Protein AF-A0A8S2UH30-F1 (afdb_monomer_lite)

pLDDT: mean 76.23, std 25.9, range [27.84, 97.56]

Foldseek 3Di:
DVVVVVVQCVVCVVPPPDGPPPDDDDDPPPPVVVLVVPLVPDVVSDDDDLVPPVCVVVNVVVVVVVVVVVVVCPVPDDPDDDPPPPPPPPPPPPDDPDDDDD

Radius of gyration: 19.8 Å; chains: 1; bounding box: 57×31×48 Å

Organism: NCBI:txid1234261

Structure (mmCIF, N/CA/C/O backbone):
data_AF-A0A8S2UH30-F1
#
_entry.id   AF-A0A8S2UH30-F1
#
loop_
_atom_site.group_PDB
_atom_site.id
_atom_site.type_symbol
_atom_site.label_atom_id
_atom_site.label_alt_id
_atom_site.label_comp_id
_atom_site.label_asym_id
_atom_site.label_entity_id
_atom_site.label_seq_id
_atom_site.pdbx_PDB_ins_code
_atom_site.Cartn_x
_atom_site.Cartn_y
_atom_site.Cartn_z
_atom_site.occupancy
_atom_site.B_iso_or_equiv
_atom_site.auth_seq_id
_atom_site.auth_comp_id
_atom_site.auth_asym_id
_atom_site.auth_atom_id
_atom_site.pdbx_PDB_model_num
ATOM 1 N N . LEU A 1 1 ? 2.709 4.633 -9.303 1.00 72.75 1 LEU A N 1
ATOM 2 C CA . LEU A 1 1 ? 2.925 3.898 -10.574 1.00 72.75 1 LEU A CA 1
ATOM 3 C C . LEU A 1 1 ? 4.036 4.490 -11.439 1.00 72.75 1 LEU A C 1
ATOM 5 O O . LEU A 1 1 ? 4.834 3.720 -11.949 1.00 72.75 1 LEU A O 1
ATOM 9 N N . ARG A 1 2 ? 4.134 5.825 -11.557 1.00 84.75 2 ARG A N 1
ATOM 10 C CA . ARG A 1 2 ? 5.130 6.511 -12.408 1.00 84.75 2 ARG A CA 1
ATOM 11 C C . ARG A 1 2 ? 6.571 6.020 -12.201 1.00 84.75 2 ARG A C 1
ATOM 13 O O . ARG A 1 2 ? 7.165 5.523 -13.143 1.00 84.75 2 ARG A O 1
ATOM 20 N N . PHE A 1 3 ? 7.055 6.037 -10.960 1.00 88.38 3 PHE A N 1
ATOM 21 C CA . PHE A 1 3 ? 8.414 5.595 -10.618 1.00 88.38 3 PHE A CA 1
ATOM 22 C C . PHE A 1 3 ? 8.714 4.135 -11.002 1.00 88.38 3 PHE A C 1
ATOM 24 O O . PHE A 1 3 ? 9.759 3.835 -11.562 1.00 88.38 3 PHE A O 1
ATOM 31 N N . PHE A 1 4 ? 7.788 3.212 -10.733 1.00 90.06 4 PHE A N 1
ATOM 32 C CA . PHE A 1 4 ? 7.998 1.797 -11.053 1.00 90.06 4 PHE A CA 1
ATOM 33 C C . PHE A 1 4 ? 8.057 1.560 -12.566 1.00 90.06 4 PHE A C 1
ATOM 35 O O . PHE A 1 4 ? 8.935 0.853 -13.050 1.00 90.06 4 PHE A O 1
ATOM 42 N N . ARG A 1 5 ? 7.152 2.200 -13.318 1.00 91.81 5 ARG A N 1
ATOM 43 C CA . ARG A 1 5 ? 7.137 2.115 -14.782 1.00 91.81 5 ARG A CA 1
ATOM 44 C C . ARG A 1 5 ? 8.395 2.721 -15.402 1.00 91.81 5 ARG A C 1
ATOM 46 O O . ARG A 1 5 ? 8.872 2.209 -16.405 1.00 91.81 5 ARG A O 1
ATOM 53 N N . GLU A 1 6 ? 8.907 3.799 -14.821 1.00 91.06 6 GLU A N 1
ATOM 54 C CA . GLU A 1 6 ? 10.160 4.420 -15.245 1.00 91.06 6 GLU A CA 1
ATOM 55 C C . GLU A 1 6 ? 11.344 3.466 -15.066 1.00 91.06 6 GLU A C 1
ATOM 57 O O . GLU A 1 6 ? 12.096 3.262 -16.009 1.00 91.06 6 GLU A O 1
ATOM 62 N N . ILE A 1 7 ? 11.455 2.797 -13.914 1.00 92.56 7 ILE A N 1
ATOM 63 C CA . ILE A 1 7 ? 12.500 1.785 -13.687 1.00 92.56 7 ILE A CA 1
ATOM 64 C C . ILE A 1 7 ? 12.401 0.635 -14.695 1.00 92.56 7 ILE A C 1
ATOM 66 O O . ILE A 1 7 ? 13.415 0.234 -15.263 1.00 92.56 7 ILE A O 1
ATOM 70 N N . ASP A 1 8 ? 11.196 0.106 -14.915 1.00 93.38 8 ASP A N 1
ATOM 71 C CA . ASP A 1 8 ? 10.965 -1.001 -15.850 1.00 93.38 8 ASP A CA 1
ATOM 72 C C . ASP A 1 8 ? 11.368 -0.610 -17.281 1.00 93.38 8 ASP A C 1
ATOM 74 O O . ASP A 1 8 ? 12.081 -1.346 -17.957 1.00 93.38 8 ASP A O 1
ATOM 78 N N . ARG A 1 9 ? 11.022 0.609 -17.712 1.00 93.88 9 ARG A N 1
ATOM 79 C CA . ARG A 1 9 ? 11.440 1.145 -19.017 1.00 93.88 9 ARG A CA 1
ATOM 80 C C . ARG A 1 9 ? 12.940 1.401 -19.100 1.00 93.88 9 ARG A C 1
ATOM 82 O O . ARG A 1 9 ? 13.539 1.060 -20.109 1.00 93.88 9 ARG A O 1
ATOM 89 N N . ASN A 1 10 ? 13.549 1.948 -18.048 1.00 93.94 10 ASN A N 1
ATOM 90 C CA . ASN A 1 10 ? 14.991 2.203 -18.000 1.00 93.94 10 ASN A CA 1
ATOM 91 C C . ASN A 1 10 ? 15.807 0.907 -18.106 1.00 93.94 10 ASN A C 1
ATOM 93 O O . ASN A 1 10 ? 16.921 0.919 -18.621 1.00 93.94 10 ASN A O 1
ATOM 97 N N . ARG A 1 11 ? 15.254 -0.225 -17.656 1.00 93.44 11 ARG A N 1
ATOM 98 C CA . ARG A 1 11 ? 15.883 -1.537 -17.836 1.00 93.44 11 ARG A CA 1
ATOM 99 C C . ARG A 1 11 ? 15.748 -2.077 -19.266 1.00 93.44 11 ARG A C 1
ATOM 101 O O . ARG A 1 11 ? 16.653 -2.773 -19.710 1.00 93.44 11 ARG A O 1
ATOM 108 N N . HIS A 1 12 ? 14.679 -1.732 -19.982 1.00 94.25 12 HIS A N 1
ATOM 109 C CA . HIS A 1 12 ? 14.403 -2.196 -21.350 1.00 94.25 12 HIS A CA 1
ATOM 110 C C . HIS A 1 12 ? 14.618 -1.115 -22.415 1.00 94.25 12 HIS A C 1
ATOM 112 O O . HIS A 1 12 ? 13.980 -1.131 -23.464 1.00 94.25 12 HIS A O 1
ATOM 118 N N . VAL A 1 13 ? 15.522 -0.158 -22.176 1.00 94.06 13 VAL A N 1
ATOM 119 C CA . VAL A 1 13 ? 15.778 0.935 -23.133 1.00 94.06 13 VAL A CA 1
ATOM 120 C C . VAL A 1 13 ? 16.192 0.390 -24.501 1.00 94.06 13 VAL A C 1
ATOM 122 O O . VAL A 1 13 ? 15.747 0.904 -25.522 1.00 94.06 13 VAL A O 1
ATOM 125 N N . SER A 1 14 ? 17.005 -0.669 -24.530 1.00 95.69 14 SER A N 1
ATOM 126 C CA . SER A 1 14 ? 17.491 -1.283 -25.770 1.00 95.69 14 SER A CA 1
ATOM 127 C C . SER A 1 14 ? 16.483 -2.203 -26.465 1.00 95.69 14 SER A C 1
ATOM 129 O O . SER A 1 14 ? 16.673 -2.491 -27.642 1.00 95.69 14 SER A O 1
ATOM 131 N N . SER A 1 15 ? 15.445 -2.677 -25.767 1.00 95.19 15 SER A N 1
ATOM 132 C CA . SER A 1 15 ? 14.436 -3.607 -26.300 1.00 95.19 15 SER A CA 1
ATOM 133 C C . SER A 1 15 ? 13.015 -3.039 -26.265 1.00 95.19 15 SER A C 1
ATOM 135 O O . SER A 1 15 ? 12.035 -3.783 -26.282 1.00 95.19 15 SER A O 1
ATOM 137 N N . TYR A 1 16 ? 12.879 -1.709 -26.246 1.00 89.50 16 TYR A N 1
ATOM 138 C CA . TYR A 1 16 ? 11.573 -1.056 -26.303 1.00 89.50 16 TYR A CA 1
ATOM 139 C C . TYR A 1 16 ? 10.747 -1.603 -27.487 1.00 89.50 16 TYR A C 1
ATOM 141 O O . TYR A 1 16 ? 11.262 -1.629 -28.609 1.00 89.50 16 TYR A O 1
ATOM 149 N N . PRO A 1 17 ? 9.479 -2.023 -27.289 1.00 94.25 17 PRO A N 1
ATOM 150 C CA . PRO A 1 17 ? 8.580 -1.706 -26.171 1.00 94.25 17 PRO A CA 1
ATOM 151 C C . PRO A 1 17 ? 8.470 -2.769 -25.058 1.00 94.25 17 PRO A C 1
ATOM 153 O O . PRO A 1 17 ? 7.483 -2.759 -24.322 1.00 94.25 17 PRO A O 1
ATOM 156 N N . GLU A 1 18 ? 9.424 -3.691 -24.929 1.00 95.75 18 GLU A N 1
ATOM 157 C CA . GLU A 1 18 ? 9.370 -4.766 -23.929 1.00 95.75 18 GLU A CA 1
ATOM 158 C C . GLU A 1 18 ? 9.262 -4.236 -22.482 1.00 95.75 18 GLU A C 1
ATOM 160 O O . GLU A 1 18 ? 9.873 -3.231 -22.112 1.00 95.75 18 GLU A O 1
ATOM 165 N N . LEU A 1 19 ? 8.447 -4.909 -21.661 1.00 94.94 19 LEU A N 1
ATOM 166 C CA . LEU A 1 19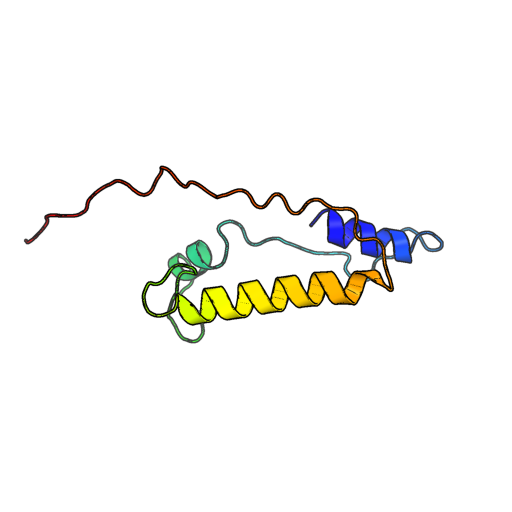 ? 8.212 -4.595 -20.249 1.00 94.94 19 LEU A CA 1
ATOM 167 C C . LEU A 1 19 ? 8.035 -5.894 -19.463 1.00 94.94 19 LEU A C 1
ATOM 169 O O . LEU A 1 19 ? 7.326 -6.790 -19.920 1.00 94.94 19 LEU A O 1
ATOM 173 N N . TYR A 1 20 ? 8.567 -5.963 -18.238 1.00 95.25 20 TYR A N 1
ATOM 174 C CA . TYR A 1 20 ? 8.294 -7.115 -17.368 1.00 95.25 20 TYR A CA 1
ATOM 175 C C . TYR A 1 20 ? 6.872 -7.105 -16.818 1.00 95.25 20 TYR A C 1
ATOM 177 O O . TYR A 1 20 ? 6.277 -8.155 -16.593 1.00 95.25 20 TYR A O 1
ATOM 185 N N . TYR A 1 21 ? 6.328 -5.914 -16.579 1.00 94.62 21 TYR A N 1
ATOM 186 C CA . TYR A 1 21 ? 5.019 -5.750 -15.955 1.00 94.62 21 TYR A CA 1
ATOM 187 C C . TYR A 1 21 ? 4.127 -4.889 -16.847 1.00 94.62 21 TYR A C 1
ATOM 189 O O . TYR A 1 21 ? 3.870 -3.733 -16.504 1.00 94.62 21 TYR A O 1
ATOM 197 N N . PRO A 1 22 ? 3.694 -5.372 -18.021 1.00 94.00 22 PRO A N 1
ATOM 198 C CA . PRO A 1 22 ? 2.975 -4.554 -19.000 1.00 94.00 22 PRO A CA 1
ATOM 199 C C . PRO A 1 22 ? 1.680 -3.960 -18.425 1.00 94.00 22 PRO A C 1
ATOM 201 O O . PRO A 1 22 ? 1.410 -2.772 -18.615 1.00 94.00 22 PRO A O 1
ATOM 204 N N . GLU A 1 23 ? 0.963 -4.728 -17.606 1.00 94.50 23 GLU A N 1
ATOM 205 C CA . GLU A 1 23 ? -0.307 -4.339 -16.992 1.00 94.50 23 GLU A CA 1
ATOM 206 C C . GLU A 1 23 ? -0.149 -4.177 -15.475 1.00 94.50 23 GLU A C 1
ATOM 208 O O . GLU A 1 23 ? 0.177 -5.120 -14.757 1.00 94.50 23 GLU A O 1
ATOM 213 N N . ILE A 1 24 ? -0.341 -2.953 -14.973 1.00 93.44 24 ILE A N 1
ATOM 214 C CA . ILE A 1 24 ? -0.288 -2.647 -13.537 1.00 93.44 24 ILE A CA 1
ATOM 215 C C . ILE A 1 24 ? -1.411 -1.676 -13.210 1.00 93.44 24 ILE A C 1
ATOM 217 O O . ILE A 1 24 ? -1.538 -0.625 -13.842 1.00 93.44 24 ILE A O 1
ATOM 221 N N . TYR A 1 25 ? -2.152 -1.987 -12.154 1.00 94.00 25 TYR A N 1
ATOM 222 C CA . TYR A 1 25 ? -3.284 -1.198 -11.690 1.00 94.00 25 TYR A CA 1
ATOM 223 C C . TYR A 1 25 ? -3.058 -0.714 -10.259 1.00 94.00 25 TYR A C 1
ATOM 225 O O . TYR A 1 25 ? -2.262 -1.275 -9.503 1.00 94.00 25 TYR A O 1
ATOM 233 N N . LEU A 1 26 ? -3.757 0.355 -9.889 1.00 93.50 26 LEU A N 1
ATOM 234 C CA . LEU A 1 26 ? -3.858 0.803 -8.508 1.00 93.50 26 LEU A CA 1
ATOM 235 C C . LEU A 1 26 ? -5.312 0.674 -8.079 1.00 93.50 26 LEU A C 1
ATOM 237 O O . LEU A 1 26 ? -6.202 1.153 -8.773 1.00 93.50 26 LEU A O 1
ATOM 241 N N . LEU A 1 27 ? -5.527 0.044 -6.931 1.00 94.94 27 LEU A N 1
ATOM 242 C CA . LEU A 1 27 ? -6.849 -0.076 -6.344 1.00 94.94 27 LEU A CA 1
ATOM 243 C C . LEU A 1 27 ? -7.327 1.293 -5.850 1.00 94.94 27 LEU A C 1
ATOM 245 O O . LEU A 1 27 ? -6.721 1.885 -4.950 1.00 94.94 27 LEU A O 1
ATOM 249 N N . GLU A 1 28 ? -8.410 1.789 -6.438 1.00 94.69 28 GLU A N 1
ATOM 250 C CA . GLU A 1 28 ? -9.042 3.039 -6.029 1.00 94.69 28 GLU A CA 1
ATOM 251 C C . GLU A 1 28 ? -9.628 2.912 -4.614 1.00 94.69 28 GLU A C 1
ATOM 253 O O . GLU A 1 28 ? -10.166 1.875 -4.238 1.00 94.69 28 GLU A O 1
ATOM 258 N N . GLY A 1 29 ? -9.439 3.936 -3.775 1.00 94.50 29 GLY A N 1
ATOM 259 C CA . GLY A 1 29 ? -9.860 3.910 -2.364 1.00 94.50 29 GLY A CA 1
ATOM 260 C C . GLY A 1 29 ? -9.052 2.968 -1.450 1.00 94.50 29 GLY A C 1
ATOM 261 O O . GLY A 1 29 ? -9.193 3.018 -0.225 1.00 94.50 29 GLY A O 1
ATOM 262 N N . GLY A 1 30 ? -8.153 2.157 -2.017 1.00 96.38 30 GLY A N 1
ATOM 263 C CA . GLY A 1 30 ? -7.286 1.233 -1.292 1.00 96.38 30 GLY A CA 1
ATOM 264 C C . GLY A 1 30 ? -8.045 0.135 -0.541 1.00 96.38 30 GLY A C 1
ATOM 265 O O . GLY A 1 30 ? -9.222 -0.125 -0.773 1.00 96.38 30 GLY A O 1
ATOM 266 N N . TYR A 1 31 ? -7.357 -0.515 0.403 1.00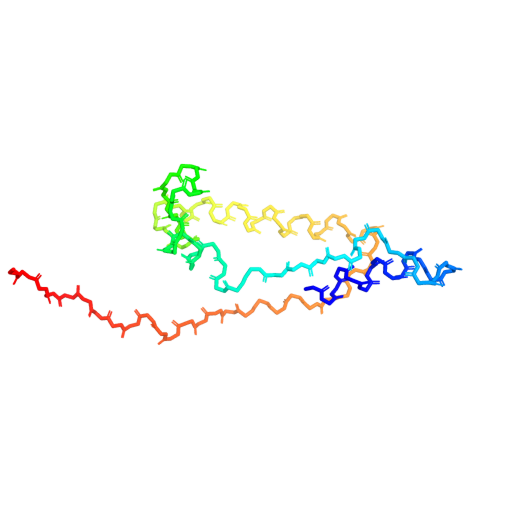 96.56 31 TYR A N 1
ATOM 267 C CA . TYR A 1 31 ? -7.932 -1.648 1.137 1.00 96.56 31 TYR A CA 1
ATOM 268 C C . TYR A 1 31 ? -9.154 -1.266 1.987 1.00 96.56 31 TYR A C 1
ATOM 270 O O . TYR A 1 31 ? -10.023 -2.100 2.194 1.00 96.56 31 TYR A O 1
ATOM 278 N N . LYS A 1 32 ? -9.257 -0.008 2.445 1.00 96.12 32 LYS A N 1
ATOM 279 C CA . LYS A 1 32 ? -10.418 0.462 3.216 1.00 96.12 32 LYS A CA 1
ATOM 280 C C . LYS A 1 32 ? -11.710 0.354 2.395 1.00 96.12 32 LYS A C 1
ATOM 282 O O . LYS A 1 32 ? -12.644 -0.304 2.832 1.00 96.12 32 LYS A O 1
ATOM 287 N N . ALA A 1 33 ? -11.731 0.962 1.208 1.00 97.19 33 ALA A N 1
ATOM 288 C CA . ALA A 1 33 ? -12.901 0.935 0.331 1.00 97.19 33 ALA A CA 1
ATOM 289 C C . ALA A 1 33 ? -13.215 -0.491 -0.148 1.00 97.19 33 ALA A C 1
ATOM 291 O O . ALA A 1 33 ? -14.372 -0.895 -0.199 1.00 97.19 33 ALA A O 1
ATOM 292 N N . PHE A 1 34 ? -12.179 -1.284 -0.436 1.00 97.56 34 PHE A N 1
ATOM 293 C CA . PHE A 1 34 ? -12.351 -2.684 -0.817 1.00 97.56 34 PHE A CA 1
ATOM 294 C C . PHE A 1 34 ? -12.968 -3.531 0.297 1.00 97.56 34 PHE A C 1
ATOM 296 O O . PHE A 1 34 ? -13.870 -4.317 0.031 1.00 97.56 34 PHE A O 1
ATOM 303 N N . PHE A 1 35 ? -12.521 -3.352 1.541 1.00 97.38 35 PHE A N 1
ATOM 304 C CA . PHE A 1 35 ? -13.076 -4.066 2.687 1.00 97.38 35 PHE A CA 1
ATOM 305 C C . PHE A 1 35 ? -14.553 -3.720 2.922 1.00 97.38 35 PHE A C 1
ATOM 307 O O . PHE A 1 35 ? -15.342 -4.604 3.242 1.00 97.38 35 PHE A O 1
ATOM 314 N N . GLU A 1 36 ? -14.929 -2.449 2.744 1.00 96.44 36 GLU A N 1
ATOM 315 C CA . GLU A 1 36 ? -16.321 -1.988 2.846 1.00 96.44 36 GLU A CA 1
ATOM 316 C C . GLU A 1 36 ? -17.206 -2.571 1.729 1.00 96.44 36 GLU A C 1
ATOM 318 O O . GLU A 1 36 ? -18.357 -2.915 1.984 1.00 96.44 36 GLU A O 1
ATOM 323 N N . TYR A 1 37 ? -16.669 -2.720 0.514 1.00 97.06 37 TYR A N 1
ATOM 324 C CA . TYR A 1 37 ? -17.406 -3.232 -0.646 1.0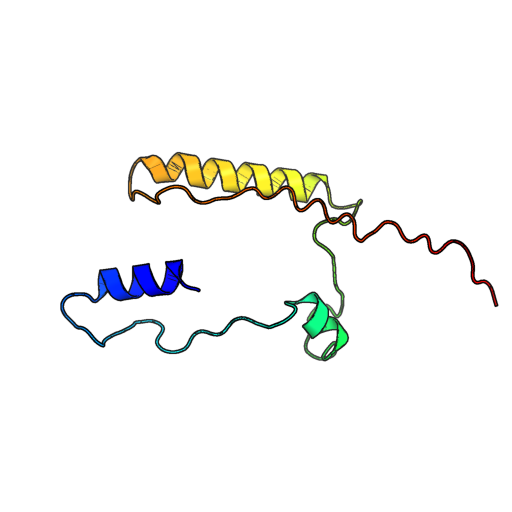0 97.06 37 TYR A CA 1
ATOM 325 C C . TYR A 1 37 ? -17.501 -4.767 -0.699 1.00 97.06 37 TYR A C 1
ATOM 327 O O . TYR A 1 37 ? -18.548 -5.313 -1.034 1.00 97.06 37 TYR A O 1
ATOM 335 N N . ALA A 1 38 ? -16.410 -5.471 -0.394 1.00 96.00 38 ALA A N 1
ATOM 336 C CA . ALA A 1 38 ? -16.222 -6.889 -0.705 1.00 96.00 38 ALA A CA 1
ATOM 337 C C . ALA A 1 38 ? -15.590 -7.662 0.467 1.00 96.00 38 ALA A C 1
ATOM 339 O O . ALA A 1 38 ? -14.601 -8.380 0.305 1.00 96.00 38 ALA A O 1
ATOM 340 N N . LYS A 1 39 ? -16.172 -7.529 1.664 1.00 95.81 39 LYS A N 1
ATOM 341 C CA . LYS A 1 39 ? -15.665 -8.136 2.909 1.00 95.81 39 LYS A CA 1
ATOM 342 C C . LYS A 1 39 ? -15.453 -9.653 2.830 1.00 95.81 39 LYS A C 1
ATOM 344 O O . LYS A 1 39 ? -14.510 -10.162 3.435 1.00 95.81 39 LYS A O 1
ATOM 349 N N . ASP A 1 40 ? -16.283 -10.363 2.072 1.00 97.50 40 ASP A N 1
ATOM 350 C CA . ASP A 1 40 ? -16.200 -11.824 1.928 1.00 97.50 40 ASP A CA 1
ATOM 351 C C . ASP A 1 40 ? -14.917 -12.285 1.220 1.00 97.50 40 ASP A C 1
ATOM 353 O O . ASP A 1 40 ? -14.491 -13.429 1.372 1.00 97.50 40 ASP A O 1
ATOM 357 N N . HIS A 1 41 ? -14.253 -11.375 0.503 1.00 97.06 41 HIS A N 1
ATOM 358 C CA . HIS A 1 41 ? -12.968 -11.615 -0.149 1.00 97.06 41 HIS A CA 1
ATOM 359 C C . HIS A 1 41 ? -11.761 -11.210 0.719 1.00 97.06 41 HIS A C 1
ATOM 361 O O . HIS A 1 41 ? -10.624 -11.233 0.244 1.00 97.06 41 HIS A O 1
ATOM 367 N N . CYS A 1 42 ? -11.971 -10.842 1.987 1.00 97.06 42 CYS A N 1
ATOM 368 C CA . CYS A 1 42 ? -10.913 -10.453 2.919 1.00 97.06 42 CYS A CA 1
ATOM 369 C C . CYS A 1 42 ? -10.611 -11.562 3.937 1.00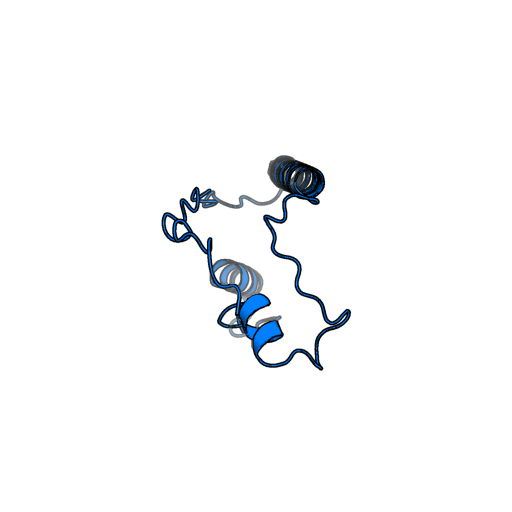 97.06 42 CYS A C 1
ATOM 371 O O . CYS A 1 42 ? -11.516 -12.123 4.552 1.00 97.06 42 CYS A O 1
ATOM 373 N N . LEU A 1 43 ? -9.325 -11.841 4.178 1.00 95.75 43 LEU A N 1
ATOM 374 C CA . LEU A 1 43 ? -8.881 -12.837 5.157 1.00 95.75 43 LEU A CA 1
ATOM 375 C C . LEU A 1 43 ? -7.715 -12.304 6.006 1.00 95.75 43 LEU A C 1
ATOM 377 O O . LEU A 1 43 ? -6.652 -12.016 5.452 1.00 95.75 43 LEU A O 1
ATOM 381 N N . PRO A 1 44 ? -7.868 -12.212 7.343 1.00 96.00 44 PRO A N 1
ATOM 382 C CA . PRO A 1 44 ? -9.124 -12.298 8.107 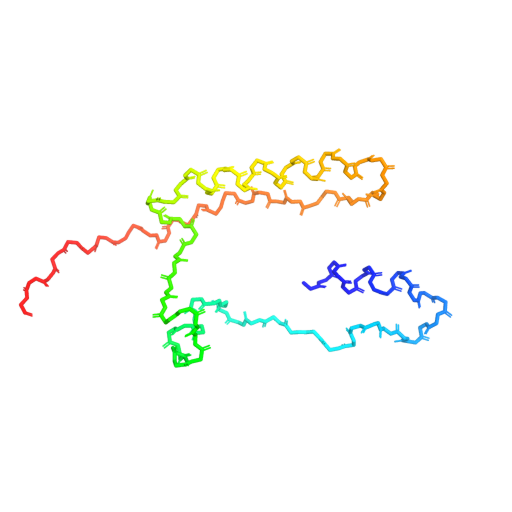1.00 96.00 44 PRO A CA 1
ATOM 383 C C . PRO A 1 44 ? -10.138 -11.213 7.692 1.00 96.00 44 PRO A C 1
ATOM 385 O O . PRO A 1 44 ? -9.745 -10.169 7.177 1.00 96.00 44 PRO A O 1
ATOM 388 N N . GLN A 1 45 ? -11.434 -11.422 7.960 1.00 96.75 45 GLN A N 1
ATOM 389 C CA . GLN A 1 45 ? -12.505 -10.452 7.655 1.00 96.75 45 GLN A CA 1
ATOM 390 C C . GLN A 1 45 ? -12.514 -9.244 8.617 1.00 96.75 45 GLN A C 1
ATOM 392 O O . GLN A 1 45 ? -13.533 -8.886 9.213 1.00 96.75 45 GLN A O 1
ATOM 397 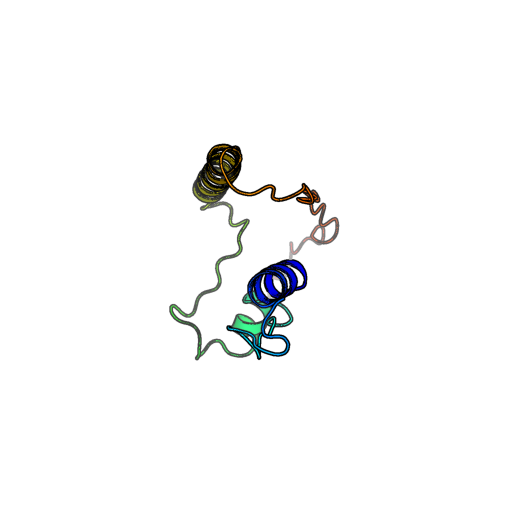N N . THR A 1 46 ? -11.361 -8.604 8.787 1.00 96.06 46 THR A N 1
ATOM 398 C CA . THR A 1 46 ? -11.185 -7.401 9.597 1.00 96.06 46 THR A CA 1
ATOM 399 C C . THR A 1 46 ? -10.374 -6.354 8.842 1.00 96.06 46 THR A C 1
ATOM 401 O O . THR A 1 46 ? -9.532 -6.666 7.995 1.00 96.06 46 THR A O 1
ATOM 404 N N . TYR A 1 47 ? -10.626 -5.095 9.180 1.00 96.44 47 TYR A N 1
ATOM 405 C CA . TYR A 1 47 ? -9.854 -3.960 8.715 1.00 96.44 47 TYR A CA 1
ATOM 406 C C . TYR A 1 47 ? -9.192 -3.269 9.903 1.00 96.44 47 TYR A C 1
ATOM 408 O O . TYR A 1 47 ? -9.864 -2.764 10.800 1.00 96.44 47 TYR A O 1
ATOM 416 N N . ARG A 1 48 ? -7.858 -3.219 9.877 1.00 95.12 48 ARG A N 1
ATOM 417 C CA . ARG A 1 48 ? -7.040 -2.491 10.847 1.00 95.12 48 ARG A CA 1
ATOM 418 C C . ARG A 1 48 ? -6.470 -1.226 10.198 1.00 95.12 48 ARG A C 1
ATOM 420 O O . ARG A 1 48 ? -5.655 -1.345 9.277 1.00 95.12 48 ARG A O 1
ATOM 427 N N . PRO A 1 49 ? -6.846 -0.018 10.650 1.00 95.81 49 PRO A N 1
ATOM 428 C CA . PRO A 1 49 ? -6.257 1.207 10.134 1.00 95.81 49 PRO A CA 1
ATOM 429 C C . PRO A 1 49 ? -4.802 1.356 10.597 1.00 95.81 49 PRO A C 1
ATOM 431 O O . PRO A 1 49 ? -4.419 0.927 11.681 1.00 95.81 49 PRO A O 1
ATOM 434 N N . MET A 1 50 ? -3.985 2.041 9.794 1.00 94.94 50 MET A N 1
ATOM 435 C CA . MET A 1 50 ? -2.561 2.255 10.100 1.00 94.94 50 MET A CA 1
ATOM 436 C C . MET A 1 50 ? -2.326 3.023 11.417 1.00 94.94 50 MET A C 1
ATOM 438 O O . MET A 1 50 ? -1.278 2.864 12.034 1.00 94.94 50 MET A O 1
ATOM 442 N N . LEU A 1 51 ? -3.269 3.882 11.820 1.00 94.31 51 LEU A N 1
ATOM 443 C CA . LEU A 1 51 ? -3.167 4.752 13.000 1.00 94.31 51 LEU A CA 1
ATOM 444 C C . LEU A 1 51 ? -3.968 4.223 14.204 1.00 94.31 51 LEU A C 1
ATOM 446 O O . LEU A 1 51 ? -4.410 5.008 15.038 1.00 94.31 51 LEU A O 1
ATOM 450 N N . GLU A 1 52 ? -4.188 2.910 14.287 1.00 95.19 52 GLU A N 1
ATOM 451 C CA . GLU A 1 52 ? -4.820 2.298 15.458 1.00 95.19 52 GLU A CA 1
ATOM 452 C C . GLU A 1 52 ? -3.957 2.511 16.718 1.00 95.19 52 GLU A C 1
ATOM 454 O O . GLU A 1 52 ? -2.754 2.242 16.716 1.00 95.19 52 GLU A O 1
ATOM 459 N N . ILE A 1 53 ? -4.578 2.984 17.805 1.00 93.69 53 ILE A N 1
ATOM 460 C CA . ILE A 1 53 ? -3.886 3.371 19.049 1.00 93.69 53 ILE A CA 1
ATOM 461 C C . ILE A 1 53 ? -3.130 2.184 19.667 1.00 93.69 53 ILE A C 1
ATOM 463 O O . ILE A 1 53 ? -2.006 2.353 20.123 1.00 93.69 53 ILE A O 1
ATOM 467 N N . GLY A 1 54 ? -3.690 0.971 19.613 1.00 95.25 54 GLY A N 1
ATOM 468 C CA . GLY A 1 54 ? -3.041 -0.238 20.141 1.00 95.25 54 GLY A CA 1
ATOM 469 C C . GLY A 1 54 ? -1.792 -0.695 19.372 1.00 95.25 54 GLY A C 1
ATOM 470 O O . GLY A 1 54 ? -1.134 -1.644 19.787 1.00 95.25 54 GLY A O 1
ATOM 471 N N . PHE A 1 55 ? -1.461 -0.048 18.249 1.00 94.25 55 PHE A N 1
ATOM 472 C CA . PHE A 1 55 ? -0.406 -0.473 17.321 1.00 94.25 55 PHE A CA 1
ATOM 473 C C . PHE A 1 55 ? 0.624 0.629 17.026 1.00 94.25 55 PHE A C 1
ATOM 475 O O . PHE A 1 55 ? 1.435 0.502 16.101 1.00 94.25 55 PHE A O 1
ATOM 482 N N . THR A 1 56 ? 0.645 1.704 17.820 1.00 95.06 56 THR A N 1
ATOM 483 C CA . THR A 1 56 ? 1.568 2.836 17.630 1.00 95.06 56 THR A CA 1
ATOM 484 C C . THR A 1 56 ? 3.035 2.422 17.668 1.00 95.06 56 THR A C 1
ATOM 486 O O . THR A 1 56 ? 3.828 2.913 16.861 1.00 95.06 56 THR A O 1
ATOM 489 N N . ASP A 1 57 ? 3.398 1.484 18.538 1.00 95.56 57 ASP A N 1
ATOM 490 C CA . ASP A 1 57 ? 4.784 1.032 18.699 1.00 95.56 57 ASP A CA 1
ATOM 491 C C . ASP A 1 57 ? 5.268 0.273 17.462 1.00 95.56 57 ASP A C 1
ATOM 493 O O . ASP A 1 57 ? 6.374 0.492 16.963 1.00 95.56 57 ASP A O 1
ATOM 497 N N . GLN A 1 58 ? 4.396 -0.558 16.886 1.00 95.88 58 GLN A N 1
ATOM 498 C CA . GLN A 1 58 ? 4.678 -1.274 15.643 1.00 95.88 58 GLN A CA 1
ATOM 499 C C . GLN A 1 58 ? 4.809 -0.292 14.477 1.00 95.88 58 GLN A C 1
ATOM 501 O O . GLN A 1 58 ? 5.749 -0.383 13.683 1.00 95.88 58 GLN A O 1
ATOM 506 N N . LEU A 1 59 ? 3.920 0.706 14.405 1.00 93.56 59 LEU A N 1
ATOM 507 C CA . LEU A 1 59 ? 4.016 1.778 13.416 1.00 93.56 59 LEU A CA 1
ATOM 508 C C . LEU A 1 59 ? 5.369 2.502 13.509 1.00 93.56 59 LEU A C 1
ATOM 510 O O . LEU A 1 59 ? 6.013 2.741 12.481 1.00 93.56 59 LEU A O 1
ATOM 514 N N . GLN A 1 60 ? 5.828 2.835 14.718 1.00 94.62 60 GLN A N 1
ATOM 515 C CA . GLN A 1 60 ? 7.138 3.454 14.927 1.00 94.62 60 GLN A CA 1
ATOM 516 C C . GLN A 1 60 ? 8.284 2.522 14.517 1.00 94.62 60 GLN A C 1
ATOM 518 O O . GLN A 1 60 ? 9.175 2.948 13.775 1.00 94.62 60 GLN A O 1
ATOM 523 N N . HIS A 1 61 ? 8.228 1.248 14.912 1.00 94.75 61 HIS A N 1
ATOM 524 C CA . HIS A 1 61 ? 9.224 0.238 14.561 1.00 94.75 61 HIS A CA 1
ATOM 525 C C . HIS A 1 61 ? 9.405 0.110 13.038 1.00 94.75 61 HIS A C 1
ATOM 527 O O . HIS A 1 61 ? 10.521 0.228 12.521 1.00 94.75 61 HIS A O 1
ATOM 533 N N . TYR A 1 62 ? 8.313 -0.048 12.283 1.00 94.38 62 TYR A N 1
ATOM 534 C CA . TYR A 1 62 ? 8.385 -0.181 10.824 1.00 94.38 62 TYR A CA 1
ATOM 535 C C . TYR A 1 62 ? 8.801 1.125 10.131 1.00 94.38 62 TYR A C 1
ATOM 537 O O . TYR A 1 62 ? 9.532 1.099 9.132 1.00 94.38 62 TYR A O 1
ATOM 545 N N . ARG A 1 63 ? 8.427 2.290 10.677 1.00 93.38 63 ARG A N 1
ATOM 546 C CA . ARG A 1 63 ? 8.940 3.587 10.204 1.00 93.38 63 ARG A CA 1
ATOM 547 C C . ARG A 1 63 ? 10.446 3.721 10.404 1.00 93.38 63 ARG A C 1
ATOM 549 O O . ARG A 1 63 ? 11.125 4.242 9.522 1.00 93.38 63 ARG A O 1
ATOM 556 N N . PHE A 1 64 ? 10.979 3.254 11.528 1.00 91.88 64 PHE A N 1
ATOM 557 C CA . PHE A 1 64 ? 12.419 3.238 11.756 1.00 91.88 64 PHE A CA 1
ATOM 558 C C . PHE A 1 64 ? 13.118 2.284 10.779 1.00 91.88 64 PHE A C 1
ATOM 560 O O . PHE A 1 64 ? 14.016 2.703 10.049 1.00 91.88 64 PHE A O 1
ATOM 567 N N . LYS A 1 65 ? 12.639 1.039 10.658 1.00 91.31 65 LYS A N 1
ATOM 568 C CA . LYS A 1 65 ? 13.207 0.028 9.749 1.00 91.31 65 LYS A CA 1
ATOM 569 C C . LYS A 1 65 ? 13.269 0.503 8.292 1.00 91.31 65 LYS A C 1
ATOM 571 O O . LYS A 1 65 ? 14.287 0.338 7.624 1.00 91.31 65 LYS A O 1
ATOM 576 N N . THR A 1 66 ? 12.206 1.143 7.803 1.00 88.00 66 THR A N 1
ATOM 577 C CA . THR A 1 66 ? 12.166 1.683 6.431 1.00 88.00 66 THR A CA 1
ATOM 578 C C . THR A 1 66 ? 13.139 2.842 6.215 1.00 88.00 66 THR A C 1
ATOM 580 O O . THR A 1 66 ? 13.721 2.940 5.136 1.00 88.00 66 THR A O 1
ATOM 583 N N . LYS A 1 67 ? 13.377 3.692 7.222 1.00 84.75 67 LYS A N 1
ATOM 584 C CA . LYS A 1 67 ? 14.428 4.725 7.157 1.00 84.75 67 LYS A CA 1
ATOM 585 C C . LYS A 1 67 ? 15.823 4.106 7.080 1.00 84.75 67 LYS A C 1
ATOM 587 O O . LYS A 1 67 ? 16.622 4.544 6.257 1.00 84.75 67 LYS A O 1
ATOM 592 N N . GLN A 1 68 ? 16.087 3.061 7.863 1.00 82.75 68 GLN A N 1
ATOM 593 C CA . GLN A 1 68 ? 17.376 2.365 7.822 1.00 82.75 68 GLN A CA 1
ATOM 594 C C . GLN A 1 68 ? 17.629 1.717 6.456 1.00 82.75 68 GLN A C 1
ATOM 596 O O . GLN A 1 68 ? 18.724 1.849 5.919 1.00 82.75 68 GLN A O 1
ATOM 601 N N . LEU A 1 69 ? 16.605 1.117 5.839 1.00 79.19 69 LEU A N 1
ATOM 602 C CA . LEU A 1 69 ? 16.718 0.547 4.491 1.00 79.19 69 LEU A CA 1
ATOM 603 C C . LEU A 1 69 ? 17.038 1.603 3.420 1.00 79.19 69 LEU A C 1
ATOM 605 O O . LEU A 1 69 ? 17.731 1.313 2.450 1.00 79.19 69 LEU A O 1
ATOM 609 N N . LYS A 1 70 ? 16.549 2.836 3.583 1.00 72.12 70 LYS A N 1
ATOM 610 C CA . LYS A 1 70 ? 16.921 3.944 2.691 1.00 72.12 70 LYS A CA 1
ATOM 611 C C . LYS A 1 70 ? 18.381 4.362 2.878 1.00 72.12 70 LYS A C 1
ATOM 613 O O . LYS A 1 70 ? 19.021 4.721 1.899 1.00 72.12 70 LYS A O 1
ATOM 618 N N . LYS A 1 71 ? 18.908 4.285 4.106 1.00 62.62 71 LYS A N 1
ATOM 619 C CA . LYS A 1 71 ? 20.300 4.632 4.428 1.00 62.62 71 LYS A CA 1
ATOM 620 C C . LYS A 1 71 ? 21.307 3.588 3.934 1.00 62.62 71 LYS A C 1
ATOM 622 O O . LYS A 1 71 ? 22.415 3.952 3.582 1.00 62.62 71 LYS A O 1
ATOM 627 N N . THR A 1 72 ? 20.950 2.306 3.886 1.00 58.12 72 THR A N 1
ATOM 628 C CA . THR A 1 72 ? 21.863 1.257 3.391 1.00 58.12 72 THR A CA 1
ATOM 629 C C . THR A 1 72 ? 21.923 1.178 1.867 1.00 58.12 72 THR A C 1
ATOM 631 O O . THR A 1 72 ? 22.928 0.740 1.322 1.00 58.12 72 THR A O 1
ATOM 634 N N . LYS A 1 73 ? 20.883 1.639 1.163 1.00 51.84 73 LYS A N 1
ATOM 635 C CA . LYS A 1 73 ? 20.860 1.700 -0.308 1.00 51.84 73 LYS A CA 1
ATOM 636 C C . LYS A 1 73 ? 21.654 2.872 -0.899 1.00 51.84 73 LYS A C 1
ATOM 638 O O . LYS A 1 73 ? 21.806 2.937 -2.108 1.00 51.84 73 LYS A O 1
ATOM 643 N N . SER A 1 74 ? 22.219 3.769 -0.087 1.00 47.50 74 SER A N 1
ATOM 644 C CA . SER A 1 74 ? 23.029 4.888 -0.592 1.00 47.50 74 SER A CA 1
ATOM 645 C C . SER A 1 74 ? 24.427 4.492 -1.095 1.00 47.50 74 SER A C 1
ATOM 647 O O . SER A 1 74 ? 25.176 5.374 -1.494 1.00 47.50 74 SER A O 1
ATOM 649 N N . SER A 1 75 ? 24.802 3.204 -1.090 1.00 43.41 75 SER A N 1
ATOM 650 C CA . SER A 1 75 ? 26.021 2.709 -1.759 1.00 43.41 75 SER A CA 1
ATOM 651 C C . SER A 1 75 ? 25.760 2.018 -3.104 1.00 43.41 75 SER A C 1
ATOM 653 O O . SER A 1 75 ? 26.705 1.642 -3.788 1.00 43.41 75 SER A O 1
ATOM 655 N N . SER A 1 76 ? 24.500 1.850 -3.517 1.00 42.88 76 SER A N 1
ATOM 656 C CA . SER A 1 76 ? 24.157 1.399 -4.869 1.00 42.88 76 SER A CA 1
ATOM 657 C C . SER A 1 76 ? 22.732 1.831 -5.221 1.00 42.88 76 SER A C 1
ATOM 659 O O . SER A 1 76 ? 21.771 1.411 -4.580 1.00 42.88 76 SER A O 1
ATOM 661 N N . PHE A 1 77 ? 22.624 2.637 -6.281 1.00 45.56 77 PHE A N 1
ATOM 662 C CA . PHE A 1 77 ? 21.413 3.203 -6.894 1.00 45.56 77 PHE A CA 1
ATOM 663 C C . PHE A 1 77 ? 20.903 4.515 -6.272 1.00 45.56 77 PHE A C 1
ATOM 665 O O . PHE A 1 77 ? 20.180 4.540 -5.275 1.00 45.56 77 PHE A O 1
ATOM 672 N N . GLU A 1 78 ? 21.253 5.621 -6.938 1.00 36.94 78 GLU A N 1
ATOM 673 C CA . GLU A 1 78 ? 20.678 6.954 -6.751 1.00 36.94 78 GLU A CA 1
ATOM 674 C C . GLU A 1 78 ? 19.155 6.918 -6.950 1.00 36.94 78 GLU A C 1
ATOM 676 O O . GLU A 1 78 ? 18.635 6.998 -8.061 1.00 36.94 78 GLU A O 1
ATOM 681 N N . ILE A 1 79 ? 18.409 6.804 -5.852 1.00 45.12 79 ILE A N 1
ATOM 682 C CA . ILE A 1 79 ? 16.992 7.163 -5.830 1.00 45.12 79 ILE A CA 1
ATOM 683 C C . ILE A 1 79 ? 16.941 8.631 -5.423 1.00 45.12 79 ILE A C 1
ATOM 685 O O . ILE A 1 79 ? 16.926 8.957 -4.233 1.00 45.12 79 ILE A O 1
ATOM 689 N N . ASN A 1 80 ? 16.948 9.510 -6.426 1.00 37.84 80 ASN A N 1
ATOM 690 C CA . ASN A 1 80 ? 16.767 10.938 -6.219 1.00 37.84 80 ASN A CA 1
ATOM 691 C C . ASN A 1 80 ? 15.469 11.199 -5.439 1.00 37.84 80 ASN A C 1
ATOM 693 O O . ASN A 1 80 ? 14.390 10.663 -5.699 1.00 37.84 80 ASN A O 1
ATOM 697 N N . SER A 1 81 ? 15.647 11.991 -4.395 1.00 45.41 81 SER A N 1
ATOM 698 C CA . SER A 1 81 ? 14.729 12.316 -3.322 1.00 45.41 81 SER A CA 1
ATOM 699 C C . SER A 1 81 ? 13.430 12.968 -3.796 1.00 45.41 81 SER A C 1
ATOM 701 O O . SER A 1 81 ? 13.414 14.163 -4.062 1.00 45.41 81 SER A O 1
ATOM 703 N N . ILE A 1 82 ? 12.313 12.238 -3.740 1.00 42.94 82 ILE A N 1
ATOM 704 C CA . ILE A 1 82 ? 11.003 12.824 -3.414 1.00 42.94 82 ILE A CA 1
ATOM 705 C C . ILE A 1 82 ? 10.241 11.841 -2.518 1.00 42.94 82 ILE A C 1
ATOM 707 O O . ILE A 1 82 ? 9.252 11.226 -2.904 1.00 42.94 82 ILE A O 1
ATOM 711 N N . THR A 1 83 ? 10.688 11.680 -1.271 1.00 40.28 83 THR A N 1
ATOM 712 C CA . THR A 1 83 ? 9.703 11.433 -0.214 1.00 40.28 83 THR A CA 1
ATOM 713 C C . THR A 1 83 ? 9.346 12.766 0.389 1.00 40.28 83 THR A C 1
ATOM 715 O O . THR A 1 83 ? 9.919 13.165 1.400 1.00 40.28 83 THR A O 1
ATOM 718 N N . SER A 1 84 ? 8.371 13.431 -0.226 1.00 32.72 84 SER A N 1
ATOM 719 C CA . SER A 1 84 ? 7.497 14.338 0.496 1.00 32.72 84 SER A CA 1
ATOM 720 C C . SER A 1 84 ? 6.909 13.526 1.644 1.00 32.72 84 SER A C 1
ATOM 722 O O . SER A 1 84 ? 5.941 12.784 1.485 1.00 32.72 84 SER A O 1
ATOM 724 N N . THR A 1 85 ? 7.529 13.597 2.820 1.00 39.22 85 THR A N 1
ATOM 725 C CA . THR A 1 85 ? 6.817 13.362 4.067 1.00 39.22 85 THR A CA 1
ATOM 726 C C . THR A 1 85 ? 5.814 14.492 4.181 1.00 39.22 85 THR A C 1
ATOM 728 O O . THR A 1 85 ? 6.019 15.457 4.915 1.00 39.22 85 THR A O 1
ATOM 731 N N . THR A 1 86 ? 4.727 14.398 3.423 1.00 30.97 86 THR A N 1
ATOM 732 C CA . THR A 1 86 ? 3.537 15.149 3.748 1.00 30.97 86 THR A CA 1
ATOM 733 C C . THR A 1 86 ? 3.165 14.634 5.127 1.00 30.97 86 THR A C 1
ATOM 735 O O . THR A 1 86 ? 2.771 13.477 5.298 1.00 30.97 86 THR A O 1
ATOM 738 N N . ARG A 1 87 ? 3.348 15.481 6.148 1.00 36.91 87 ARG A N 1
ATOM 739 C CA . ARG A 1 87 ? 2.421 15.478 7.270 1.00 36.91 87 ARG A CA 1
ATOM 740 C C . ARG A 1 87 ? 1.064 15.558 6.599 1.00 36.91 87 ARG A C 1
ATOM 742 O O . ARG A 1 87 ? 0.654 16.637 6.183 1.00 36.91 87 ARG A O 1
ATOM 749 N N . ILE A 1 88 ? 0.405 14.420 6.418 1.00 35.59 88 ILE A N 1
ATOM 750 C CA . ILE A 1 88 ? -1.020 14.415 6.157 1.00 35.59 88 ILE A CA 1
ATOM 751 C C . ILE A 1 88 ? -1.617 14.894 7.480 1.00 35.59 88 ILE A C 1
ATOM 753 O O . ILE A 1 88 ? -2.008 14.121 8.348 1.00 35.59 88 ILE A O 1
ATOM 757 N N . SER A 1 89 ? -1.579 16.212 7.666 1.00 30.36 89 SER A N 1
ATOM 758 C CA . SER A 1 89 ? -2.543 16.940 8.457 1.00 30.36 89 SER A CA 1
ATOM 759 C C . SER A 1 89 ? -3.863 16.744 7.726 1.00 30.36 89 SER A C 1
ATOM 761 O O . SER A 1 89 ? -4.308 17.610 6.977 1.00 30.36 89 SER A O 1
ATOM 763 N N . ASN A 1 90 ? -4.475 15.576 7.915 1.00 28.66 90 ASN A N 1
ATOM 764 C CA . ASN A 1 90 ? -5.899 15.437 7.695 1.00 28.66 90 ASN A CA 1
ATOM 765 C C . ASN A 1 90 ? -6.560 16.276 8.789 1.00 28.66 90 ASN A C 1
ATOM 767 O O . ASN A 1 90 ? -6.898 15.772 9.854 1.00 28.66 90 ASN A O 1
ATOM 771 N N . LYS A 1 91 ? -6.769 17.564 8.500 1.00 27.84 91 LYS A N 1
ATOM 772 C CA . LYS A 1 91 ? -7.711 18.433 9.220 1.00 27.84 91 LYS A CA 1
ATOM 773 C C . LYS A 1 91 ? -9.178 17.981 9.034 1.00 27.84 91 LYS A C 1
ATOM 775 O O . LYS A 1 91 ? -10.084 18.722 9.377 1.00 27.84 91 LYS A O 1
ATOM 780 N N . TYR A 1 92 ? -9.419 16.768 8.525 1.00 32.91 92 TYR A N 1
ATOM 781 C CA . TYR A 1 92 ? -10.740 16.226 8.194 1.00 32.91 92 TYR A CA 1
ATOM 782 C C . TYR A 1 92 ? -11.263 15.170 9.182 1.00 32.91 92 TYR A C 1
ATOM 784 O O . TYR A 1 92 ? -12.264 14.530 8.893 1.00 32.91 92 TYR A O 1
ATOM 792 N N . TYR A 1 93 ? -10.633 14.986 10.349 1.00 40.41 93 TYR A N 1
ATOM 793 C CA . TYR A 1 93 ? -11.134 14.056 11.380 1.00 40.41 93 TYR A CA 1
ATOM 794 C C . TYR A 1 93 ? -11.533 14.727 12.700 1.00 40.41 93 TYR A C 1
ATOM 796 O O . TYR A 1 93 ? -11.646 14.066 13.725 1.00 40.41 93 TYR A O 1
ATOM 804 N N . THR A 1 94 ? -11.817 16.031 12.692 1.00 38.69 94 THR A N 1
ATOM 805 C CA . THR A 1 94 ? -12.542 16.675 13.797 1.00 38.69 94 THR A CA 1
ATOM 806 C C . THR A 1 94 ? -14.025 16.784 13.459 1.00 38.69 94 THR A C 1
ATOM 808 O O . THR A 1 94 ? -14.525 17.879 13.228 1.00 38.69 94 THR A O 1
ATOM 811 N N . LEU A 1 95 ? -14.735 15.658 13.449 1.00 34.53 95 LEU A N 1
ATOM 812 C CA . LEU A 1 95 ? -16.154 15.645 13.786 1.00 34.53 95 LEU A CA 1
ATOM 813 C C . LEU A 1 95 ? -16.365 14.547 14.822 1.00 34.53 95 LEU A C 1
ATOM 815 O O . LEU A 1 95 ? -16.111 13.367 14.599 1.00 34.53 95 LEU A O 1
ATOM 819 N N . ARG A 1 96 ? -16.731 15.033 16.002 1.00 36.62 96 ARG A N 1
ATOM 820 C CA . ARG A 1 96 ? -17.200 14.286 17.155 1.00 36.62 96 ARG A CA 1
ATOM 821 C C . ARG A 1 96 ? -18.340 13.374 16.694 1.00 36.62 96 ARG A C 1
ATOM 823 O O . ARG A 1 96 ? -19.253 13.866 16.049 1.00 36.62 96 ARG A O 1
ATOM 830 N N . ASN A 1 97 ? -18.310 12.109 17.091 1.00 29.16 97 ASN A N 1
ATOM 831 C CA . ASN A 1 97 ? -19.535 11.379 17.406 1.00 29.16 97 ASN A CA 1
ATOM 832 C C . ASN A 1 97 ? -19.459 11.044 18.895 1.00 29.16 97 ASN A C 1
ATOM 834 O O . ASN A 1 97 ? -19.132 9.933 19.302 1.00 29.16 97 ASN A O 1
ATOM 838 N N . THR A 1 98 ? -19.666 12.076 19.707 1.00 40.19 98 THR A N 1
ATOM 839 C CA . THR A 1 98 ? -20.478 11.903 20.905 1.00 40.19 98 THR A CA 1
ATOM 840 C C . THR A 1 98 ? -21.930 11.927 20.432 1.00 40.19 98 THR A C 1
ATOM 842 O O . THR A 1 98 ? -22.277 12.765 19.603 1.00 40.19 98 THR A O 1
ATOM 845 N N . ASP A 1 99 ? -22.720 11.000 20.963 1.00 35.16 99 ASP A N 1
ATOM 846 C CA . ASP A 1 99 ? -24.184 10.947 20.910 1.00 35.16 99 ASP A CA 1
ATOM 847 C C . ASP A 1 99 ? -24.809 10.332 19.646 1.00 35.16 99 ASP A C 1
ATOM 849 O O . ASP A 1 99 ? -25.095 10.994 18.653 1.00 35.16 99 ASP A O 1
ATOM 853 N N . ASN A 1 100 ? -25.106 9.032 19.733 1.00 33.19 100 ASN A N 1
ATOM 854 C CA . ASN A 1 100 ? -26.507 8.610 19.670 1.00 33.19 100 ASN A CA 1
ATOM 855 C C . ASN A 1 100 ? -26.687 7.215 20.287 1.00 33.19 100 ASN A C 1
ATOM 857 O O . ASN A 1 100 ? -26.458 6.185 19.657 1.00 33.19 100 ASN A O 1
ATOM 861 N N . GLN A 1 101 ? -27.093 7.227 21.560 1.00 32.00 101 GLN A N 1
ATOM 862 C CA . GLN A 1 101 ? -28.037 6.253 22.094 1.00 32.00 101 GLN A CA 1
ATOM 863 C C . GLN A 1 101 ? -29.401 6.522 21.449 1.00 32.00 101 GLN A C 1
ATOM 865 O O . GLN A 1 101 ? -29.919 7.627 21.607 1.00 32.00 101 GLN A O 1
ATOM 870 N N . LEU A 1 102 ? -29.939 5.523 20.748 1.00 32.19 102 LEU A N 1
ATOM 871 C CA . LEU A 1 102 ? -31.312 4.990 20.806 1.00 32.19 102 LEU A CA 1
ATOM 872 C C . LEU A 1 102 ? -31.500 3.988 19.663 1.00 32.19 102 LEU A C 1
ATOM 874 O O . LEU A 1 102 ? -31.213 4.355 18.502 1.00 32.19 102 LEU A O 1
#

InterPro domains:
  IPR000751 M-phase inducer phosphatase [PR00716] (14-35)
  IPR000751 M-phase inducer phosphatase [PR00716] (42-59)
  IPR000751 M-phase inducer phosphatase [PR00716] (59-77)
  IPR001763 Rhodanese-like domain [PS50206] (18-43)
  IPR036873 Rhodanese-like domain superfamily [G3DSA:3.40.250.10] (1-76)
  IPR036873 Rhodanese-like domain superfamily [SSF52821] (2-68)

Secondary structure (DSSP, 8-state):
-HHHHHHHHHHTGGGTT--S-S-----TTHHHHHHHH-GGG-SSS----TT-GGGHHHHHHHHHHHHHHHHHGGGS--------------TT----------

Sequence (102 aa):
LRFFREIDRNRHVSSYPELYYPEIYLLEGGYKAFFEYAKDHCLPQTYRPMLEIGFTDQLQHYRFKTKQLKKTKSSSFEINSITSTTRISNKYYTLRNTDNQL